Protein AF-M2TUK5-F1 (afdb_monomer)

Radius of gyration: 16.76 Å; Cα contacts (8 Å, |Δi|>4): 150; chains: 1; bounding box: 42×27×49 Å

Organism: Cochliobolus heterostrophus (strain C5 / ATCC 48332 / race O) (NCBI:txid701091)

Structure (mmCIF, N/CA/C/O backbone):
data_AF-M2TUK5-F1
#
_entry.id   AF-M2TUK5-F1
#
loop_
_atom_site.group_PDB
_atom_site.id
_atom_site.type_symbol
_atom_site.label_atom_id
_atom_site.label_alt_id
_atom_site.label_comp_id
_atom_site.label_asym_id
_atom_site.label_entity_id
_atom_site.label_seq_id
_atom_site.pdbx_PDB_ins_code
_atom_site.Cartn_x
_atom_site.Cartn_y
_atom_site.Cartn_z
_atom_site.occupancy
_atom_site.B_iso_or_equiv
_atom_site.auth_seq_id
_atom_site.auth_comp_id
_atom_site.auth_asym_id
_atom_site.auth_atom_id
_atom_site.pdbx_PDB_model_num
ATOM 1 N N . MET A 1 1 ? 7.727 9.322 15.953 1.00 44.16 1 MET A N 1
ATOM 2 C CA . MET A 1 1 ? 7.669 10.304 14.824 1.00 44.16 1 MET A CA 1
ATOM 3 C C . MET A 1 1 ? 6.513 9.875 13.930 1.00 44.16 1 MET A C 1
ATOM 5 O O . MET A 1 1 ? 6.345 8.671 13.821 1.00 44.16 1 MET A O 1
ATOM 9 N N . PRO A 1 2 ? 5.723 10.766 13.296 1.00 54.38 2 PRO A N 1
ATOM 10 C CA . PRO A 1 2 ? 4.628 10.307 12.441 1.00 54.38 2 PRO A CA 1
ATOM 11 C C . PRO A 1 2 ? 5.167 9.405 11.321 1.00 54.38 2 PRO A C 1
ATOM 13 O O . PRO A 1 2 ? 6.183 9.727 10.699 1.00 54.38 2 PRO A O 1
ATOM 16 N N . MET A 1 3 ? 4.504 8.265 11.120 1.00 63.16 3 MET A N 1
ATOM 17 C CA . MET A 1 3 ? 4.860 7.262 10.119 1.00 63.16 3 MET A CA 1
ATOM 18 C C . MET A 1 3 ? 4.928 7.881 8.720 1.00 63.16 3 MET A C 1
ATOM 20 O O . MET A 1 3 ? 4.075 8.681 8.330 1.00 63.16 3 MET A O 1
ATOM 24 N N . ARG A 1 4 ? 5.957 7.506 7.959 1.00 70.44 4 ARG A N 1
ATOM 25 C CA . ARG A 1 4 ? 6.184 7.981 6.593 1.00 70.44 4 ARG A CA 1
ATOM 26 C C . ARG A 1 4 ? 5.607 6.956 5.620 1.00 70.44 4 ARG A C 1
ATOM 28 O O . ARG A 1 4 ? 6.278 5.990 5.301 1.00 70.44 4 ARG A O 1
ATOM 35 N N . LEU A 1 5 ? 4.378 7.162 5.142 1.00 74.62 5 LEU A N 1
ATOM 36 C CA . LEU A 1 5 ? 3.683 6.216 4.247 1.00 74.62 5 LEU A CA 1
ATOM 37 C C . LEU A 1 5 ? 4.540 5.658 3.089 1.00 74.62 5 LEU A C 1
ATOM 39 O O . LEU A 1 5 ? 4.436 4.461 2.828 1.00 74.62 5 LEU A O 1
ATOM 43 N N . PRO A 1 6 ? 5.424 6.436 2.425 1.00 71.56 6 PRO A N 1
ATOM 44 C CA . PRO A 1 6 ? 6.259 5.894 1.350 1.00 71.56 6 PRO A CA 1
ATOM 45 C C . PRO A 1 6 ? 7.244 4.806 1.787 1.00 71.56 6 PRO A C 1
ATOM 47 O O . PRO A 1 6 ? 7.661 4.011 0.948 1.00 71.56 6 PRO A O 1
ATOM 50 N N . SER A 1 7 ? 7.613 4.742 3.074 1.00 75.25 7 SER A N 1
ATOM 51 C CA . SER A 1 7 ? 8.497 3.691 3.591 1.00 75.25 7 SER A CA 1
ATOM 52 C C . SER A 1 7 ? 7.796 2.344 3.755 1.00 75.25 7 SER A C 1
ATOM 54 O O . SER A 1 7 ? 8.470 1.351 4.004 1.00 75.25 7 SER A O 1
ATOM 56 N N . LEU A 1 8 ? 6.465 2.298 3.626 1.00 80.31 8 LEU A N 1
ATOM 57 C CA . LEU A 1 8 ? 5.699 1.051 3.629 1.00 80.31 8 LEU A CA 1
ATOM 58 C C . LEU A 1 8 ? 5.745 0.340 2.273 1.00 80.31 8 LEU A C 1
ATOM 60 O O . LEU A 1 8 ? 5.255 -0.779 2.172 1.00 80.31 8 LEU A O 1
ATOM 64 N N . ILE A 1 9 ? 6.306 0.969 1.236 1.00 80.62 9 ILE A N 1
ATOM 65 C CA . ILE A 1 9 ? 6.395 0.388 -0.103 1.00 80.62 9 ILE A CA 1
ATOM 66 C C . ILE A 1 9 ? 7.839 0.051 -0.445 1.00 80.62 9 ILE A C 1
ATOM 68 O O . ILE A 1 9 ? 8.742 0.877 -0.303 1.00 80.62 9 ILE A O 1
ATOM 72 N N . ASN A 1 10 ? 8.032 -1.143 -0.995 1.00 79.31 10 ASN A N 1
ATOM 73 C CA . ASN A 1 10 ? 9.273 -1.559 -1.626 1.00 79.31 10 ASN A CA 1
ATOM 74 C C . ASN A 1 10 ? 9.007 -2.181 -3.004 1.00 79.31 10 ASN A C 1
ATOM 76 O O . ASN A 1 10 ? 7.876 -2.535 -3.331 1.00 79.31 10 ASN A O 1
ATOM 80 N N . LEU A 1 11 ? 10.054 -2.329 -3.814 1.00 79.06 11 LEU A N 1
ATOM 81 C CA . LEU A 1 11 ? 9.984 -3.027 -5.092 1.00 79.06 11 LEU A CA 1
ATOM 82 C C . LEU A 1 11 ? 10.850 -4.274 -5.044 1.00 79.06 11 LEU A C 1
ATOM 84 O O . LEU A 1 11 ? 12.053 -4.203 -4.788 1.00 79.06 11 LEU A O 1
ATOM 88 N N . ARG A 1 12 ? 10.257 -5.413 -5.393 1.00 83.06 12 ARG A N 1
ATOM 89 C CA . ARG A 1 12 ? 10.989 -6.662 -5.572 1.00 83.06 12 ARG A CA 1
ATOM 90 C C . ARG A 1 12 ? 11.019 -7.027 -7.043 1.00 83.06 12 ARG A C 1
ATOM 92 O O . ARG A 1 12 ? 10.038 -7.502 -7.608 1.00 83.06 12 ARG A O 1
ATOM 99 N N . ARG A 1 13 ? 12.174 -6.796 -7.659 1.00 80.19 13 ARG A N 1
ATOM 100 C CA . ARG A 1 13 ? 12.456 -7.199 -9.041 1.00 80.19 13 ARG A CA 1
ATOM 101 C C . ARG A 1 13 ? 12.843 -8.685 -9.100 1.00 80.19 13 ARG A C 1
ATOM 103 O O . ARG A 1 13 ? 13.318 -9.220 -8.093 1.00 80.19 13 ARG A O 1
ATOM 110 N N . PRO A 1 14 ? 12.679 -9.354 -10.257 1.00 82.69 14 PRO A N 1
ATOM 111 C CA . PRO A 1 14 ? 13.172 -10.715 -10.459 1.00 82.69 14 PRO A CA 1
ATOM 112 C C . PRO A 1 14 ? 14.663 -10.832 -10.132 1.00 82.69 14 PRO A C 1
ATOM 114 O O . PRO A 1 14 ? 15.441 -9.925 -10.425 1.00 82.69 14 PRO A O 1
ATOM 117 N N . ALA A 1 15 ? 15.073 -11.952 -9.536 1.00 81.00 15 ALA A N 1
ATOM 118 C CA . ALA A 1 15 ? 16.450 -12.144 -9.072 1.00 81.00 15 ALA A CA 1
ATOM 119 C C . ALA A 1 15 ? 17.495 -12.136 -10.206 1.00 81.00 15 ALA A C 1
ATOM 121 O O . ALA A 1 15 ? 18.674 -11.894 -9.960 1.00 81.00 15 ALA A O 1
ATOM 122 N N . ASP A 1 16 ? 17.070 -12.414 -11.436 1.00 84.75 16 ASP A N 1
ATOM 123 C CA . ASP A 1 16 ? 17.879 -12.412 -12.652 1.00 84.75 16 ASP A CA 1
ATOM 124 C C . ASP A 1 16 ? 17.839 -11.073 -13.411 1.00 84.75 16 ASP A C 1
ATOM 126 O O . ASP A 1 16 ? 18.541 -10.910 -14.414 1.00 84.75 16 ASP A O 1
ATOM 130 N N . ALA A 1 17 ? 17.059 -10.094 -12.939 1.00 80.75 17 ALA A N 1
ATOM 131 C CA . ALA A 1 17 ? 16.993 -8.778 -13.557 1.00 80.75 17 ALA A CA 1
ATOM 132 C C . ALA A 1 17 ? 18.334 -8.041 -13.406 1.00 80.75 17 ALA A C 1
ATOM 134 O O . ALA A 1 17 ? 18.858 -7.856 -12.307 1.00 80.75 17 ALA A O 1
ATOM 135 N N . THR A 1 18 ? 18.893 -7.580 -14.527 1.00 83.50 18 THR A N 1
ATOM 136 C CA . THR A 1 18 ? 20.077 -6.714 -14.509 1.00 83.50 18 THR A CA 1
ATOM 137 C C . THR A 1 18 ? 19.629 -5.284 -14.234 1.00 83.50 18 THR A C 1
ATOM 139 O O . THR A 1 18 ? 18.971 -4.686 -15.078 1.00 83.50 18 THR A O 1
ATOM 142 N N . LEU A 1 19 ? 19.981 -4.750 -13.063 1.00 80.62 19 LEU A N 1
ATOM 143 C CA . LEU A 1 19 ? 19.609 -3.392 -12.659 1.00 80.62 19 LEU A CA 1
ATOM 144 C C . LEU A 1 19 ? 20.484 -2.358 -13.368 1.00 80.62 19 LEU A C 1
ATOM 146 O O . LEU A 1 19 ? 21.716 -2.432 -13.297 1.00 80.62 19 LEU A O 1
ATOM 150 N N . THR A 1 20 ? 19.865 -1.373 -14.012 1.00 82.00 20 THR A N 1
ATOM 151 C CA . THR A 1 20 ? 20.581 -0.196 -14.507 1.00 82.00 20 THR A CA 1
ATOM 152 C C . THR A 1 20 ? 20.851 0.795 -13.363 1.00 82.00 20 THR A C 1
ATOM 154 O O . THR A 1 20 ? 20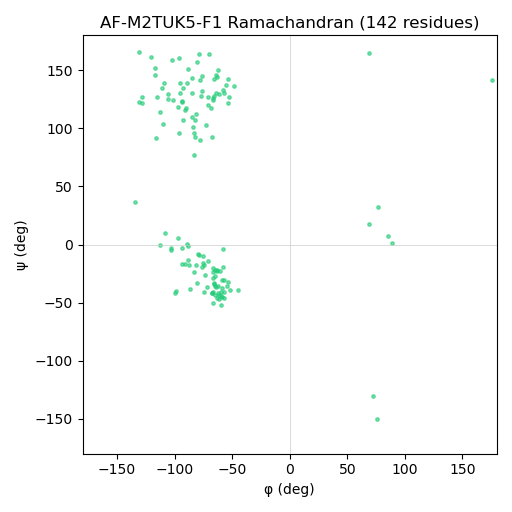.239 0.709 -12.292 1.00 82.00 20 THR A O 1
ATOM 157 N N . PRO A 1 21 ? 21.767 1.765 -13.540 1.00 82.62 21 PRO A N 1
ATOM 158 C CA . PRO A 1 21 ? 21.944 2.846 -12.571 1.00 82.62 21 PRO A CA 1
ATOM 159 C C . PRO A 1 21 ? 20.648 3.613 -12.271 1.00 82.62 21 PRO A C 1
ATOM 161 O O . PRO A 1 21 ? 20.429 4.014 -11.129 1.00 82.62 21 PRO A O 1
ATOM 164 N N . GLU A 1 22 ? 19.783 3.789 -13.270 1.00 77.06 22 GLU A N 1
ATOM 165 C CA . GLU A 1 22 ? 18.476 4.433 -13.131 1.00 77.06 22 GLU A CA 1
ATOM 166 C C . GLU A 1 22 ? 17.524 3.600 -12.260 1.00 77.06 22 GLU A C 1
ATOM 168 O O . GLU A 1 22 ? 16.871 4.167 -11.384 1.00 77.06 22 GLU A O 1
ATOM 173 N N . ASP A 1 23 ? 17.510 2.270 -12.418 1.00 75.25 23 ASP A N 1
ATOM 174 C CA . ASP A 1 23 ? 16.700 1.359 -11.592 1.00 75.25 23 ASP A CA 1
ATOM 175 C C . ASP A 1 23 ? 17.096 1.419 -10.112 1.00 75.25 23 ASP A C 1
ATOM 177 O O . ASP A 1 23 ? 16.240 1.412 -9.216 1.00 75.25 23 ASP A O 1
ATOM 181 N N . ILE A 1 24 ? 18.408 1.474 -9.853 1.00 77.25 24 ILE A N 1
ATOM 182 C CA . ILE A 1 24 ? 18.978 1.597 -8.506 1.00 77.25 24 ILE A CA 1
ATOM 183 C C . ILE A 1 24 ? 18.616 2.965 -7.926 1.00 77.25 24 ILE A C 1
ATOM 185 O O . ILE A 1 24 ? 18.074 3.036 -6.822 1.00 77.25 24 ILE A O 1
ATOM 189 N N . PHE A 1 25 ? 18.863 4.042 -8.677 1.00 76.06 25 PHE A N 1
ATOM 190 C CA . PHE A 1 25 ? 18.576 5.402 -8.234 1.00 76.06 25 PHE A CA 1
ATOM 191 C C . PHE A 1 25 ? 17.087 5.586 -7.924 1.00 76.06 25 PHE A C 1
ATOM 193 O O . PHE A 1 25 ? 16.760 5.966 -6.802 1.00 76.06 25 PHE A O 1
ATOM 200 N N . GLY A 1 26 ? 16.189 5.231 -8.848 1.00 72.81 26 GLY A N 1
ATOM 201 C CA . GLY A 1 26 ? 14.740 5.369 -8.677 1.00 72.81 26 GLY A CA 1
ATOM 202 C C . GLY A 1 26 ? 14.196 4.606 -7.465 1.00 72.81 26 GLY A C 1
ATOM 203 O O . GLY A 1 26 ? 13.473 5.187 -6.659 1.00 72.81 26 GLY A O 1
ATOM 204 N N . SER A 1 27 ? 14.618 3.349 -7.267 1.00 71.25 27 SER A N 1
ATOM 205 C CA . SER A 1 27 ? 14.178 2.537 -6.114 1.00 71.25 27 SER A CA 1
ATOM 206 C C . SER A 1 27 ? 14.679 3.050 -4.757 1.00 71.25 27 SER A C 1
ATOM 208 O O . SER A 1 27 ? 14.057 2.792 -3.729 1.00 71.25 27 SER A O 1
ATOM 210 N N . SER A 1 28 ? 15.778 3.811 -4.736 1.00 71.94 28 SER A N 1
ATOM 211 C CA . SER A 1 28 ? 16.334 4.372 -3.500 1.00 71.94 28 SER A CA 1
ATOM 212 C C . SER A 1 28 ? 15.629 5.649 -3.025 1.00 71.94 28 SER A C 1
ATOM 214 O O . SER A 1 28 ? 15.760 6.020 -1.855 1.00 71.94 28 SER A O 1
ATOM 216 N N . LEU A 1 29 ? 14.872 6.327 -3.901 1.00 68.56 29 LEU A N 1
ATOM 217 C CA . LEU A 1 29 ? 14.356 7.668 -3.618 1.00 68.56 29 LEU A CA 1
ATOM 218 C C . LEU A 1 29 ? 13.323 7.685 -2.496 1.00 68.56 29 LEU A C 1
ATOM 220 O O . LEU A 1 29 ? 13.431 8.547 -1.636 1.00 68.56 29 LEU A O 1
ATOM 224 N N . GLY A 1 30 ? 12.392 6.732 -2.417 1.00 62.22 30 GLY A N 1
ATOM 225 C CA . GLY A 1 30 ? 11.377 6.768 -1.355 1.00 62.22 30 GLY A CA 1
ATOM 226 C C . GLY A 1 30 ? 11.901 6.460 0.053 1.00 62.22 30 GLY A C 1
ATOM 227 O O . GLY A 1 30 ? 11.224 6.761 1.034 1.00 62.22 30 GLY A O 1
ATOM 228 N N . GLY A 1 31 ? 13.119 5.916 0.178 1.00 62.44 31 GLY A N 1
ATOM 229 C CA . GLY A 1 31 ? 13.817 5.793 1.463 1.00 62.44 31 GLY A CA 1
ATOM 230 C C . GLY A 1 31 ? 14.555 7.071 1.888 1.00 62.44 31 GLY A C 1
ATOM 231 O O . GLY A 1 31 ? 14.788 7.278 3.078 1.00 62.44 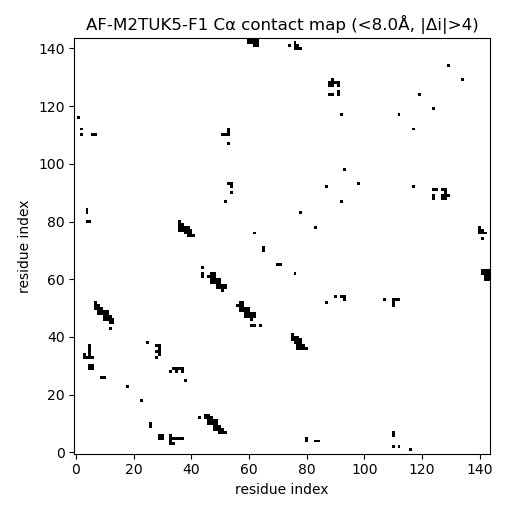31 GLY A O 1
ATOM 232 N N . ILE A 1 32 ? 14.914 7.935 0.932 1.00 65.81 32 ILE A N 1
ATOM 233 C CA . ILE A 1 32 ? 15.695 9.166 1.154 1.00 65.81 32 ILE A CA 1
ATOM 234 C C . ILE A 1 32 ? 14.778 10.402 1.197 1.00 65.81 32 ILE A C 1
ATOM 236 O O . ILE A 1 32 ? 14.941 11.265 2.061 1.00 65.81 32 ILE A O 1
ATOM 240 N N . PHE A 1 33 ? 13.790 10.454 0.306 1.00 63.09 33 PHE A N 1
ATOM 241 C CA . PHE A 1 33 ? 12.793 11.509 0.137 1.00 63.09 33 PHE A CA 1
ATOM 242 C C . PHE A 1 33 ? 11.414 10.934 0.442 1.00 63.09 33 PHE A C 1
ATOM 244 O O . PHE A 1 33 ? 10.742 10.331 -0.389 1.00 63.09 33 PHE A O 1
ATOM 251 N N . THR A 1 34 ? 11.017 11.052 1.701 1.00 56.31 34 THR A N 1
ATOM 252 C CA . THR A 1 34 ? 9.803 10.406 2.219 1.00 56.31 34 THR A CA 1
ATOM 253 C C . THR A 1 34 ? 8.552 11.271 2.081 1.00 56.31 34 THR A C 1
ATOM 255 O O . THR A 1 34 ? 7.487 10.906 2.570 1.00 56.31 34 THR A O 1
ATOM 258 N N . ASP A 1 35 ? 8.710 12.461 1.519 1.00 54.59 35 ASP A N 1
ATOM 259 C CA . ASP A 1 35 ? 7.664 13.372 1.067 1.00 54.59 35 ASP A CA 1
ATOM 260 C C . ASP A 1 35 ? 7.327 13.177 -0.418 1.00 54.59 35 ASP A C 1
ATOM 262 O O . ASP A 1 35 ? 6.246 13.580 -0.852 1.00 54.59 35 ASP A O 1
ATOM 266 N N . ASP A 1 36 ? 8.203 12.511 -1.173 1.00 55.12 36 ASP A N 1
ATOM 267 C CA . ASP A 1 36 ? 8.029 12.304 -2.603 1.00 55.12 36 ASP A CA 1
ATOM 268 C C . ASP A 1 36 ? 7.158 11.081 -2.925 1.00 55.12 36 ASP A C 1
ATOM 270 O O . ASP A 1 36 ? 7.184 10.038 -2.265 1.00 55.12 36 ASP A O 1
ATOM 274 N N . LEU A 1 37 ? 6.360 11.225 -3.987 1.00 55.81 37 LEU A N 1
ATOM 275 C CA . LEU A 1 37 ? 5.642 10.122 -4.616 1.00 55.81 37 LEU A CA 1
ATOM 276 C C . LEU A 1 37 ? 6.658 9.100 -5.142 1.00 55.81 37 LEU A C 1
ATOM 278 O O . LEU A 1 37 ? 7.565 9.448 -5.902 1.00 55.81 37 LEU A O 1
ATOM 282 N N . GLN A 1 38 ? 6.470 7.826 -4.796 1.00 60.16 38 GLN A N 1
ATOM 283 C CA . GLN A 1 38 ? 7.194 6.720 -5.422 1.00 60.16 38 GLN A CA 1
ATOM 284 C C . GLN A 1 38 ? 6.733 6.597 -6.887 1.00 60.16 38 GLN A C 1
ATOM 286 O O . GLN A 1 38 ? 5.721 5.968 -7.198 1.00 60.16 38 GLN A O 1
ATOM 291 N N . ASN A 1 39 ? 7.448 7.266 -7.796 1.00 55.56 39 ASN A N 1
ATOM 292 C CA . ASN A 1 39 ? 7.158 7.260 -9.229 1.00 55.56 39 ASN A CA 1
ATOM 293 C C . ASN A 1 39 ? 7.649 5.962 -9.882 1.00 55.56 39 ASN A C 1
ATOM 295 O O . ASN A 1 39 ? 8.764 5.917 -10.404 1.00 55.56 39 ASN A O 1
ATOM 299 N N . GLN A 1 40 ? 6.794 4.941 -9.916 1.00 57.69 40 GLN A N 1
ATOM 300 C CA . GLN A 1 40 ? 7.086 3.697 -10.630 1.00 57.69 40 GLN A CA 1
ATOM 301 C C . GLN A 1 40 ? 6.695 3.839 -12.103 1.00 57.69 40 GLN A C 1
ATOM 303 O O . GLN A 1 40 ? 5.524 3.963 -12.465 1.00 57.69 40 GLN A O 1
ATOM 308 N N . HIS A 1 41 ? 7.695 3.892 -12.978 1.00 48.75 41 HIS A N 1
ATOM 309 C CA . HIS A 1 41 ? 7.499 4.013 -14.417 1.00 48.75 41 HIS A CA 1
ATOM 310 C C . HIS A 1 41 ? 8.291 2.926 -15.134 1.00 48.75 41 HIS A C 1
ATOM 312 O O . HIS A 1 41 ? 9.496 2.815 -14.957 1.00 48.75 41 HIS A O 1
ATOM 318 N N . GLY A 1 42 ? 7.620 2.152 -15.989 1.00 48.97 42 GLY A N 1
ATOM 319 C CA . GLY A 1 42 ? 8.297 1.247 -16.920 1.00 48.97 42 GLY A CA 1
ATOM 320 C C . GLY A 1 42 ? 9.006 0.041 -16.297 1.00 48.97 42 GLY A C 1
ATOM 321 O O . GLY A 1 42 ? 9.836 -0.556 -16.980 1.00 48.97 42 GLY A O 1
ATOM 322 N N . ASP A 1 43 ? 8.692 -0.333 -15.053 1.00 60.41 43 ASP A N 1
ATOM 323 C CA . ASP A 1 43 ? 9.236 -1.553 -14.454 1.00 60.41 43 ASP A CA 1
ATOM 324 C C . ASP A 1 43 ? 8.788 -2.811 -15.224 1.00 60.41 43 ASP A C 1
ATOM 326 O O . ASP A 1 43 ? 7.715 -2.865 -15.832 1.00 60.41 43 ASP A O 1
ATOM 330 N N . ASN A 1 44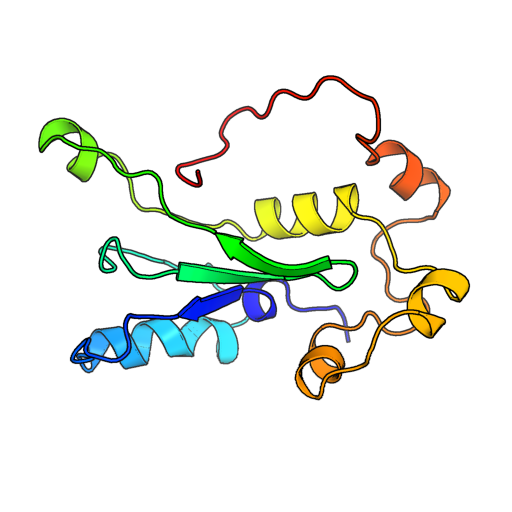 ? 9.643 -3.837 -15.187 1.00 68.44 44 ASN A N 1
ATOM 331 C CA . ASN A 1 44 ? 9.355 -5.184 -15.684 1.00 68.44 44 ASN A CA 1
ATOM 332 C C . ASN A 1 44 ? 7.983 -5.673 -15.150 1.00 68.44 44 ASN A C 1
ATOM 334 O O . ASN A 1 44 ? 7.734 -5.499 -13.959 1.00 68.44 44 ASN A O 1
ATOM 338 N N . PRO A 1 45 ? 7.112 -6.305 -15.968 1.00 71.06 45 PRO A N 1
ATOM 339 C CA . PRO A 1 45 ? 5.825 -6.858 -15.509 1.00 71.06 45 PRO A CA 1
ATOM 340 C C . PRO A 1 45 ? 5.946 -7.896 -14.377 1.00 71.06 45 PRO A C 1
ATOM 342 O O . PRO A 1 45 ? 4.982 -8.155 -13.662 1.00 71.06 45 PRO A O 1
ATOM 345 N N . GLU A 1 46 ? 7.127 -8.484 -14.191 1.00 77.00 46 GLU A N 1
ATOM 346 C CA . GLU A 1 46 ? 7.426 -9.394 -13.081 1.00 77.00 46 GLU A CA 1
ATOM 347 C C . GLU A 1 46 ? 7.934 -8.685 -11.816 1.00 77.00 46 GLU A C 1
ATOM 349 O O . GLU A 1 46 ? 8.213 -9.340 -10.810 1.00 77.00 46 GLU A O 1
ATOM 354 N N . THR A 1 47 ? 8.079 -7.358 -11.841 1.00 78.50 47 THR A N 1
ATOM 355 C CA . THR A 1 47 ? 8.376 -6.570 -10.643 1.00 78.50 47 THR A CA 1
ATOM 356 C C . THR A 1 47 ? 7.152 -6.540 -9.739 1.00 78.50 47 THR A C 1
ATOM 358 O O . THR A 1 47 ? 6.057 -6.165 -10.153 1.00 78.50 47 THR A O 1
ATOM 361 N N . LEU A 1 48 ? 7.357 -6.907 -8.480 1.00 82.62 48 LEU A N 1
ATOM 362 C CA . LEU A 1 48 ? 6.336 -6.860 -7.443 1.00 82.62 48 LEU A CA 1
ATOM 363 C C . LEU A 1 48 ? 6.442 -5.559 -6.657 1.00 82.62 48 LEU A C 1
ATOM 365 O O . LEU A 1 48 ? 7.541 -5.135 -6.287 1.00 82.62 48 LEU A O 1
ATOM 369 N N . ILE A 1 49 ? 5.290 -4.973 -6.351 1.00 81.44 49 ILE A N 1
ATOM 370 C CA . ILE A 1 49 ? 5.168 -3.898 -5.373 1.00 81.44 49 ILE A CA 1
ATOM 371 C C . ILE A 1 49 ? 4.891 -4.572 -4.031 1.00 81.44 49 ILE A C 1
ATOM 373 O O . ILE A 1 49 ? 3.874 -5.237 -3.861 1.00 81.44 49 ILE A O 1
ATOM 377 N N . LEU A 1 50 ? 5.810 -4.428 -3.084 1.00 84.75 50 LEU A N 1
ATOM 378 C CA . LEU A 1 50 ? 5.645 -4.933 -1.727 1.00 84.75 50 LEU A CA 1
ATOM 379 C C . LEU A 1 50 ? 5.075 -3.818 -0.862 1.00 84.75 50 LEU A C 1
ATOM 381 O O . LEU A 1 50 ? 5.669 -2.745 -0.782 1.00 84.75 50 LEU A O 1
ATOM 385 N N . TYR A 1 51 ? 3.942 -4.069 -0.220 1.00 85.12 51 TYR A N 1
ATOM 386 C CA . TYR A 1 51 ? 3.337 -3.173 0.755 1.00 85.12 51 TYR A CA 1
ATOM 387 C C . TYR A 1 51 ? 3.399 -3.817 2.141 1.00 85.12 51 TYR A C 1
ATOM 389 O O . TYR A 1 51 ? 2.759 -4.834 2.391 1.00 85.12 51 TYR A O 1
ATOM 397 N N . GLN A 1 52 ? 4.170 -3.225 3.049 1.00 85.06 52 GLN A N 1
ATOM 398 C CA . GLN A 1 52 ? 4.263 -3.672 4.432 1.00 85.06 52 GLN A CA 1
ATOM 399 C C . GLN A 1 52 ? 3.111 -3.067 5.236 1.00 85.06 52 GLN A C 1
ATOM 401 O O . GLN A 1 52 ? 3.158 -1.906 5.642 1.00 85.06 52 GLN A O 1
ATOM 406 N N . ASN A 1 53 ? 2.082 -3.867 5.485 1.00 85.38 53 ASN A N 1
ATOM 407 C CA . ASN A 1 53 ? 0.971 -3.495 6.343 1.00 85.38 53 ASN A CA 1
ATOM 408 C C . ASN A 1 53 ? 1.235 -3.961 7.780 1.00 85.38 53 ASN A C 1
ATOM 410 O O . ASN A 1 53 ? 1.603 -5.108 8.023 1.00 85.38 53 ASN A O 1
ATOM 414 N N . HIS A 1 54 ? 0.988 -3.098 8.759 1.00 77.44 54 HIS A N 1
ATOM 415 C CA . HIS A 1 54 ? 1.275 -3.417 10.161 1.00 77.44 54 HIS A CA 1
ATOM 416 C C . HIS A 1 54 ? 0.396 -4.547 10.749 1.00 77.44 54 HIS A C 1
ATOM 418 O O . HIS A 1 54 ? 0.749 -5.109 11.784 1.00 77.44 54 HIS A O 1
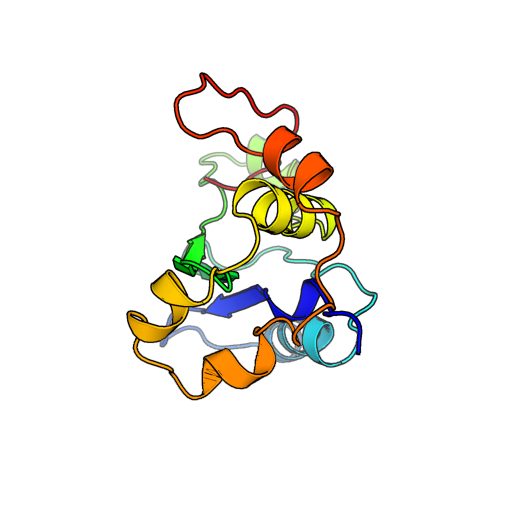ATOM 424 N N . ARG A 1 55 ? -0.767 -4.856 10.151 1.00 80.38 55 ARG A N 1
ATOM 425 C CA . ARG A 1 55 ? -1.678 -5.930 10.590 1.00 80.38 55 ARG A CA 1
ATOM 426 C C . ARG A 1 55 ? -1.510 -7.203 9.780 1.00 80.38 55 ARG A C 1
ATOM 428 O O . ARG A 1 55 ? -1.622 -8.283 10.341 1.00 80.38 55 ARG A O 1
ATOM 435 N N . TYR A 1 56 ? -1.313 -7.095 8.473 1.00 83.12 56 TYR A N 1
ATOM 436 C CA . TYR A 1 56 ? -1.284 -8.244 7.568 1.00 83.12 56 TYR A CA 1
ATOM 437 C C . TYR A 1 56 ? 0.130 -8.650 7.138 1.00 83.12 56 TYR A C 1
ATOM 439 O O . TYR A 1 56 ? 0.288 -9.693 6.507 1.00 83.12 56 TYR A O 1
ATOM 447 N N . GLY A 1 57 ? 1.153 -7.886 7.528 1.00 83.75 57 GLY A N 1
ATOM 448 C CA . GLY A 1 57 ? 2.537 -8.103 7.121 1.00 83.75 57 GLY A CA 1
ATOM 449 C C . GLY A 1 57 ? 2.788 -7.644 5.684 1.00 83.75 57 GLY A C 1
ATOM 450 O O . GLY A 1 57 ? 2.150 -6.713 5.194 1.00 83.75 57 GLY A O 1
ATOM 451 N N . GLU A 1 58 ? 3.736 -8.296 5.012 1.00 87.12 58 GLU A N 1
ATOM 452 C CA . GLU A 1 58 ? 4.068 -8.014 3.613 1.00 87.12 58 GLU A CA 1
ATOM 453 C C . GLU A 1 58 ? 2.941 -8.492 2.681 1.00 87.12 58 GLU A C 1
ATOM 455 O O . GLU A 1 58 ? 2.611 -9.679 2.631 1.00 87.12 58 GLU A O 1
ATOM 460 N N . LEU A 1 59 ? 2.361 -7.558 1.930 1.00 87.31 59 LEU A N 1
ATOM 461 C CA . LEU A 1 59 ? 1.389 -7.802 0.872 1.00 87.31 59 LEU A CA 1
ATOM 462 C C . LEU A 1 59 ? 2.060 -7.598 -0.487 1.00 87.31 59 LEU A C 1
ATOM 464 O O . LEU A 1 59 ? 2.682 -6.566 -0.738 1.00 87.31 59 LEU A O 1
ATOM 468 N N . GLU A 1 60 ? 1.911 -8.575 -1.377 1.00 88.31 60 GLU A N 1
ATOM 469 C CA . GLU A 1 60 ? 2.432 -8.502 -2.742 1.00 88.31 60 GLU A CA 1
ATOM 470 C C . GLU A 1 60 ? 1.352 -7.968 -3.684 1.00 88.31 60 GLU A C 1
ATOM 472 O O . GLU A 1 60 ? 0.275 -8.551 -3.798 1.00 88.31 60 GLU A O 1
ATOM 477 N N . LEU A 1 61 ? 1.655 -6.871 -4.370 1.00 83.56 61 LEU A N 1
ATOM 478 C CA . LEU A 1 61 ? 0.786 -6.226 -5.346 1.00 83.56 61 LEU A CA 1
ATOM 479 C C . LEU A 1 61 ? 1.445 -6.268 -6.727 1.00 83.56 61 LEU A C 1
ATOM 481 O O . LEU A 1 61 ? 2.671 -6.152 -6.855 1.00 83.56 61 LEU A O 1
ATOM 485 N N . ARG A 1 62 ? 0.627 -6.403 -7.772 1.00 78.31 62 ARG A N 1
ATOM 486 C CA . ARG A 1 62 ? 1.070 -6.315 -9.164 1.00 78.31 62 ARG A CA 1
ATOM 487 C C . ARG A 1 62 ? 0.409 -5.132 -9.848 1.00 78.31 62 ARG A C 1
ATOM 489 O O . ARG A 1 62 ? -0.673 -4.676 -9.483 1.00 78.31 62 ARG A O 1
ATOM 496 N N . THR A 1 63 ? 1.103 -4.602 -10.844 1.00 75.19 63 THR A N 1
ATOM 497 C CA . THR A 1 63 ? 0.472 -3.685 -11.782 1.00 75.19 63 THR A CA 1
ATOM 498 C C . THR A 1 63 ? -0.396 -4.490 -12.742 1.00 75.19 63 THR A C 1
ATOM 500 O O . THR A 1 63 ? -0.064 -5.617 -13.110 1.00 75.19 63 THR A O 1
ATOM 503 N N . ALA A 1 64 ? -1.518 -3.909 -13.148 1.00 71.00 64 ALA A N 1
ATOM 504 C CA . ALA A 1 64 ? -2.423 -4.522 -14.102 1.00 71.00 64 ALA A CA 1
ATOM 505 C C . ALA A 1 64 ? -1.695 -4.857 -15.420 1.00 71.00 64 ALA A C 1
ATOM 507 O O . ALA A 1 64 ? -1.033 -4.000 -16.018 1.00 71.00 64 ALA A O 1
ATOM 508 N N . ASP A 1 65 ? -1.854 -6.098 -15.889 1.00 68.06 65 ASP A N 1
ATOM 509 C CA . ASP A 1 65 ? -1.253 -6.581 -17.136 1.00 68.06 65 ASP A CA 1
ATOM 510 C C . ASP A 1 65 ? -2.107 -6.182 -18.352 1.00 68.06 65 ASP A C 1
ATOM 512 O O . ASP A 1 65 ? -3.088 -6.837 -18.723 1.00 68.06 65 ASP A O 1
ATOM 516 N N . PHE A 1 66 ? -1.744 -5.070 -18.997 1.00 66.19 66 PHE A N 1
ATOM 517 C CA . PHE A 1 66 ? -2.431 -4.596 -20.197 1.00 66.19 66 PHE A CA 1
ATOM 518 C C . PHE A 1 66 ? -1.771 -5.103 -21.489 1.00 66.19 66 PHE A C 1
ATOM 520 O O . PHE A 1 66 ? -0.753 -4.585 -21.964 1.00 66.19 66 PHE A O 1
ATOM 527 N N . ASN A 1 67 ? -2.437 -6.045 -22.155 1.00 57.34 67 ASN A N 1
ATOM 528 C CA . ASN A 1 67 ? -2.016 -6.581 -23.448 1.00 57.34 67 ASN A CA 1
ATOM 529 C C . ASN A 1 67 ? -2.461 -5.693 -24.640 1.00 57.34 67 ASN A C 1
ATOM 531 O O . ASN A 1 67 ? -3.391 -6.035 -25.368 1.00 57.34 67 ASN A O 1
ATOM 535 N N . GLY A 1 68 ? -1.774 -4.561 -24.878 1.00 59.31 68 GLY A N 1
ATOM 536 C CA . GLY A 1 68 ? -1.960 -3.730 -26.088 1.00 59.31 68 GLY A CA 1
ATOM 537 C C . GLY A 1 68 ? -1.155 -2.415 -26.138 1.00 59.31 68 GLY A C 1
ATOM 538 O O . GLY A 1 68 ? -1.015 -1.719 -25.134 1.00 59.31 68 GLY A O 1
ATOM 539 N N . GLU A 1 69 ? -0.629 -2.030 -27.316 1.00 56.12 69 GLU A N 1
ATOM 540 C CA . GLU A 1 69 ? 0.172 -0.790 -27.496 1.00 56.12 69 GLU A CA 1
ATOM 541 C C . GLU A 1 69 ? -0.585 0.497 -27.122 1.00 56.12 69 GLU A C 1
ATOM 543 O O . GLU A 1 69 ? -0.007 1.418 -26.546 1.00 56.12 69 GLU A O 1
ATOM 548 N N . GLU A 1 70 ? -1.881 0.552 -27.429 1.00 56.75 70 GLU A N 1
ATOM 549 C CA . GLU A 1 70 ? -2.784 1.671 -27.117 1.00 56.75 70 GLU A CA 1
ATOM 550 C C . GLU A 1 70 ? -3.019 1.845 -25.608 1.00 56.75 70 GLU A C 1
ATOM 552 O O . GLU A 1 70 ? -3.276 2.958 -25.146 1.00 56.75 70 GLU A O 1
ATOM 557 N N . GLN A 1 71 ? -2.943 0.756 -24.840 1.00 54.94 71 GLN A N 1
ATOM 558 C CA . GLN A 1 71 ? -3.187 0.749 -23.396 1.00 54.94 71 GLN A CA 1
ATOM 559 C C . GLN A 1 71 ? -1.909 1.099 -22.627 1.00 54.94 71 GLN A C 1
ATOM 561 O O . GLN A 1 71 ? -1.963 1.909 -21.707 1.00 54.94 71 GLN A O 1
ATOM 566 N N . ARG A 1 72 ? -0.741 0.624 -23.083 1.00 54.00 72 ARG A N 1
ATOM 567 C CA . ARG A 1 72 ? 0.568 0.932 -22.473 1.00 54.00 72 ARG A CA 1
ATOM 568 C C . ARG A 1 72 ? 0.912 2.424 -22.420 1.00 54.00 72 ARG A C 1
ATOM 570 O O . ARG A 1 72 ? 1.604 2.856 -21.511 1.00 54.00 72 ARG A O 1
ATOM 577 N N . ARG A 1 73 ? 0.438 3.232 -23.376 1.00 51.72 73 ARG A N 1
ATOM 578 C CA . ARG A 1 73 ? 0.715 4.685 -23.408 1.00 51.72 73 ARG A CA 1
ATOM 579 C C . ARG A 1 73 ? -0.142 5.509 -22.443 1.00 51.72 73 ARG A C 1
ATOM 581 O O . ARG A 1 73 ? 0.091 6.708 -22.323 1.00 51.72 73 ARG A O 1
ATOM 588 N N . LYS A 1 74 ? -1.158 4.906 -21.815 1.00 52.12 74 LYS A N 1
ATOM 589 C CA . LYS A 1 74 ? -2.175 5.623 -21.026 1.00 52.12 74 LYS A CA 1
ATOM 590 C C . LYS A 1 74 ? -1.971 5.504 -19.515 1.00 52.12 74 LYS A C 1
ATOM 592 O O . LYS A 1 74 ? -2.701 6.159 -18.778 1.00 52.12 74 LYS A O 1
ATOM 597 N N . PHE A 1 75 ? -0.979 4.738 -19.061 1.00 52.50 75 PHE A N 1
ATOM 598 C CA . PHE A 1 75 ? -0.756 4.500 -17.639 1.00 52.50 75 PHE A CA 1
ATOM 599 C C . PHE A 1 75 ? 0.703 4.734 -17.263 1.00 52.50 75 PHE A C 1
ATOM 601 O O . PHE A 1 75 ? 1.615 4.110 -17.797 1.00 52.50 75 PHE A O 1
ATOM 608 N N . ALA A 1 76 ? 0.905 5.637 -16.312 1.00 50.47 76 ALA A N 1
ATOM 609 C CA . ALA A 1 76 ? 2.016 5.540 -15.388 1.00 50.47 76 ALA A CA 1
ATOM 610 C C . ALA A 1 76 ? 1.419 4.997 -14.084 1.00 50.47 76 ALA A C 1
ATOM 612 O O . ALA A 1 76 ? 0.398 5.500 -13.604 1.00 50.47 76 ALA A O 1
ATOM 613 N N . HIS A 1 77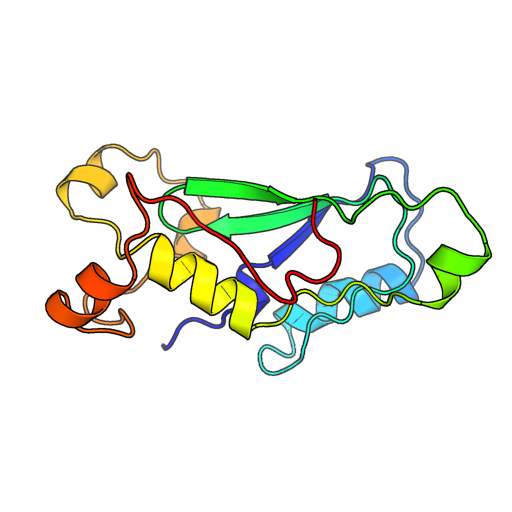 ? 1.969 3.889 -13.593 1.00 57.16 77 HIS A N 1
ATOM 614 C CA . HIS A 1 77 ? 1.433 3.188 -12.433 1.00 57.16 77 HIS A CA 1
ATOM 615 C C . HIS A 1 77 ? 1.942 3.891 -11.177 1.00 57.16 77 HIS A C 1
ATOM 617 O O . HIS A 1 77 ? 3.031 3.622 -10.687 1.00 57.16 77 HIS A O 1
ATOM 623 N N . TYR A 1 78 ? 1.155 4.836 -10.676 1.00 58.47 78 TYR A N 1
ATOM 624 C CA . TYR A 1 78 ? 1.468 5.536 -9.438 1.00 58.47 78 TYR A CA 1
ATOM 625 C C . TYR A 1 78 ? 0.706 4.890 -8.287 1.00 58.47 78 TYR A C 1
ATOM 627 O O . TYR A 1 78 ? -0.526 4.927 -8.267 1.00 58.47 78 TYR A O 1
ATOM 635 N N . LEU A 1 79 ? 1.428 4.349 -7.306 1.00 66.62 79 LEU A N 1
ATOM 636 C CA . LEU A 1 79 ? 0.844 4.107 -5.993 1.00 66.62 79 LEU A CA 1
ATOM 637 C C . LEU A 1 79 ? 0.905 5.421 -5.212 1.00 66.62 79 LEU A C 1
ATOM 639 O O . LEU A 1 79 ? 1.971 5.892 -4.819 1.00 66.62 79 LEU A O 1
ATOM 643 N N . TRP A 1 80 ? -0.255 6.053 -5.053 1.00 72.00 80 TRP A N 1
ATOM 644 C CA . TRP A 1 80 ? -0.374 7.326 -4.354 1.00 72.00 80 TRP A CA 1
ATOM 645 C C . TRP A 1 80 ? -0.338 7.110 -2.844 1.00 72.00 80 TRP A C 1
ATOM 647 O O . TRP A 1 80 ? -1.002 6.210 -2.333 1.00 72.00 80 TRP A O 1
ATOM 657 N N . ASN A 1 81 ? 0.320 8.015 -2.113 1.00 73.06 81 ASN A N 1
ATOM 658 C CA . ASN A 1 81 ? 0.321 8.002 -0.644 1.00 73.06 81 ASN A CA 1
ATOM 659 C C . ASN A 1 81 ? -1.105 7.973 -0.062 1.00 73.06 81 ASN A C 1
ATOM 661 O O . ASN A 1 81 ? -1.340 7.346 0.964 1.00 73.06 81 ASN A O 1
ATOM 665 N N . ALA A 1 82 ? -2.076 8.588 -0.746 1.00 76.69 82 ALA A N 1
ATOM 666 C CA . ALA A 1 82 ? -3.484 8.526 -0.363 1.00 76.69 82 ALA A CA 1
ATOM 667 C C . ALA A 1 82 ? -4.065 7.098 -0.409 1.00 76.69 82 ALA A C 1
ATOM 669 O O . ALA A 1 82 ? -4.862 6.756 0.455 1.00 76.69 82 ALA A O 1
ATOM 670 N N . GLY A 1 83 ? -3.650 6.259 -1.364 1.00 81.69 83 GLY A N 1
ATOM 671 C CA . GLY A 1 83 ? -4.065 4.854 -1.436 1.00 81.69 83 GLY A CA 1
ATOM 672 C C . GLY A 1 83 ? -3.499 4.026 -0.282 1.00 81.69 83 GLY A C 1
ATOM 673 O O . GLY A 1 83 ? -4.229 3.267 0.345 1.00 81.69 83 GLY A O 1
ATOM 674 N N . ILE A 1 84 ? -2.231 4.250 0.076 1.00 81.75 84 ILE A N 1
ATOM 675 C CA . ILE A 1 84 ? -1.606 3.614 1.251 1.00 81.75 84 ILE A CA 1
ATOM 676 C C . ILE A 1 84 ? -2.323 4.052 2.530 1.00 81.75 84 ILE A C 1
ATOM 678 O O . ILE A 1 84 ? -2.683 3.223 3.354 1.00 81.75 84 ILE A O 1
ATOM 682 N N . MET A 1 85 ? -2.585 5.354 2.681 1.00 84.69 85 MET A N 1
ATOM 683 C CA . MET A 1 85 ? -3.340 5.888 3.817 1.00 84.69 85 MET A CA 1
ATOM 684 C C . MET A 1 85 ? -4.724 5.243 3.925 1.00 84.69 85 MET A C 1
ATOM 686 O O . MET A 1 85 ? -5.131 4.849 5.012 1.00 84.69 85 MET A O 1
ATOM 690 N N . MET A 1 86 ? -5.443 5.125 2.806 1.00 88.56 86 MET A N 1
ATOM 691 C CA . MET A 1 86 ? -6.737 4.444 2.761 1.00 88.56 86 MET A CA 1
ATOM 692 C C . MET A 1 86 ? -6.617 2.983 3.201 1.00 88.56 86 MET A C 1
ATOM 694 O O . MET A 1 86 ? -7.429 2.531 4.004 1.00 88.56 86 MET A O 1
ATOM 698 N N . ALA A 1 87 ? -5.597 2.260 2.729 1.00 88.12 87 ALA A N 1
ATOM 699 C CA . ALA A 1 87 ? -5.352 0.875 3.120 1.00 88.12 87 ALA A CA 1
ATOM 700 C C . ALA A 1 87 ? -5.090 0.739 4.631 1.00 88.12 87 ALA A C 1
ATOM 702 O O . ALA A 1 87 ? -5.679 -0.133 5.273 1.00 88.12 87 ALA A O 1
ATOM 703 N N . GLU A 1 88 ? -4.284 1.630 5.218 1.00 87.25 88 GLU A N 1
ATOM 704 C CA . GLU A 1 88 ? -4.038 1.680 6.667 1.00 87.25 88 GLU A CA 1
ATOM 705 C C . GLU A 1 88 ? -5.337 1.951 7.446 1.00 87.25 88 GLU A C 1
ATOM 707 O O . GLU A 1 88 ? -5.659 1.230 8.390 1.00 87.25 88 GLU A O 1
ATOM 712 N N . LEU A 1 89 ? -6.138 2.933 7.019 1.00 89.50 89 LEU A N 1
ATOM 713 C CA . LEU A 1 89 ? -7.394 3.296 7.687 1.00 89.50 89 LEU A CA 1
ATOM 714 C C . LEU A 1 89 ? -8.442 2.178 7.629 1.00 89.50 89 LEU A C 1
ATOM 716 O O . LEU A 1 89 ? -9.078 1.888 8.639 1.00 89.50 89 LEU A O 1
ATOM 720 N N . VAL A 1 90 ? -8.599 1.527 6.472 1.00 91.62 90 VAL A N 1
ATOM 721 C CA . VAL A 1 90 ? -9.524 0.394 6.295 1.00 91.62 90 VAL A CA 1
ATOM 722 C C . VAL A 1 90 ? -9.083 -0.818 7.118 1.00 91.62 90 VAL A C 1
ATOM 724 O O . VAL A 1 90 ? -9.918 -1.569 7.629 1.00 91.62 90 VAL A O 1
ATOM 727 N N . THR A 1 91 ? -7.771 -1.007 7.260 1.00 88.25 91 THR A N 1
ATOM 728 C CA . THR A 1 91 ? -7.186 -2.083 8.064 1.00 88.25 91 THR A CA 1
ATOM 729 C C . THR A 1 91 ? -7.360 -1.839 9.565 1.00 88.25 91 THR A C 1
ATOM 731 O O . THR A 1 91 ? -7.578 -2.794 10.319 1.00 88.25 91 THR A O 1
ATOM 734 N N . GLY A 1 92 ? -7.275 -0.580 10.003 1.00 86.06 92 GLY A N 1
ATOM 735 C CA . GLY A 1 92 ? -7.384 -0.173 11.404 1.00 86.06 92 GLY A CA 1
ATOM 736 C C . GLY A 1 92 ? -6.196 -0.616 12.266 1.00 86.06 92 GLY A C 1
ATOM 737 O O . GLY A 1 92 ? -5.451 -1.525 11.898 1.00 86.06 92 GLY A O 1
ATOM 738 N N . ARG A 1 93 ? -6.047 -0.037 13.461 1.00 83.50 93 ARG A N 1
ATOM 739 C CA . ARG A 1 93 ? -4.895 -0.243 14.356 1.00 83.50 93 ARG A CA 1
ATOM 740 C C . ARG A 1 93 ? -4.806 -1.675 14.876 1.00 83.50 93 ARG A C 1
ATOM 742 O O . ARG A 1 93 ? -5.818 -2.290 15.219 1.00 83.50 93 ARG A O 1
ATOM 749 N N . LEU A 1 94 ? -3.588 -2.198 15.008 1.00 78.19 94 LEU A N 1
ATOM 750 C CA . LEU A 1 94 ? -3.380 -3.500 15.643 1.00 78.19 94 LEU A CA 1
ATOM 751 C C . LEU A 1 94 ? -3.797 -3.421 17.118 1.00 78.19 94 LEU A C 1
ATOM 753 O O . LEU A 1 94 ? -3.398 -2.488 17.814 1.00 78.19 94 LEU A O 1
ATOM 757 N N . ARG A 1 95 ? -4.613 -4.368 17.588 1.00 76.06 95 ARG A N 1
ATOM 758 C CA . ARG A 1 95 ? -4.997 -4.440 19.004 1.00 76.06 95 ARG A CA 1
ATOM 759 C C . ARG A 1 95 ? -3.980 -5.276 19.774 1.00 76.06 95 ARG A C 1
ATOM 761 O O . ARG A 1 95 ? -3.415 -6.212 19.213 1.00 76.06 95 ARG A O 1
ATOM 768 N N . ASP A 1 96 ? -3.802 -4.985 21.061 1.00 69.56 96 ASP A N 1
ATOM 769 C CA . ASP A 1 96 ? -2.825 -5.668 21.928 1.00 69.56 96 ASP A CA 1
ATOM 770 C C . ASP A 1 96 ? -2.959 -7.205 21.874 1.00 69.56 96 ASP A C 1
ATOM 772 O O . ASP A 1 96 ? -1.970 -7.928 21.791 1.00 69.56 96 ASP A O 1
ATOM 776 N N . GLU A 1 97 ? -4.195 -7.710 21.825 1.00 67.50 97 GLU A N 1
ATOM 777 C CA . GLU A 1 97 ? -4.514 -9.144 21.736 1.00 67.50 97 GLU A CA 1
ATOM 778 C C . GLU A 1 97 ? -4.057 -9.790 20.414 1.00 67.50 97 GLU A C 1
ATOM 780 O O . GLU A 1 97 ? -3.693 -10.965 20.367 1.00 67.50 97 GLU A O 1
ATOM 785 N N . GLU A 1 98 ? -4.088 -9.026 19.322 1.00 68.50 98 GLU A N 1
ATOM 786 C CA . GLU A 1 98 ? -3.666 -9.479 17.996 1.00 68.50 98 GLU A CA 1
ATOM 787 C C . GLU A 1 98 ? -2.143 -9.407 17.868 1.00 68.50 98 GLU A C 1
ATOM 789 O O . GLU A 1 98 ? -1.530 -10.270 17.242 1.00 68.50 98 GLU A O 1
ATOM 794 N N . GLU A 1 99 ? -1.520 -8.426 18.518 1.00 64.31 99 GLU A N 1
ATOM 795 C CA . GLU A 1 99 ? -0.076 -8.228 18.512 1.00 64.31 99 GLU A CA 1
ATOM 796 C C . GLU A 1 99 ? 0.693 -9.375 19.183 1.00 64.31 99 GLU A C 1
ATOM 798 O O . GLU A 1 99 ? 1.745 -9.781 18.687 1.00 64.31 99 GLU A O 1
ATOM 803 N N . GLU A 1 100 ? 0.147 -9.969 20.250 1.00 61.75 100 GLU A N 1
ATOM 804 C CA . GLU A 1 100 ? 0.737 -11.155 20.892 1.00 61.75 100 GLU A CA 1
ATOM 805 C C . GLU A 1 100 ? 0.746 -12.394 19.978 1.00 61.75 100 GLU A C 1
ATOM 807 O O . GLU A 1 100 ? 1.547 -13.312 20.176 1.00 61.75 100 GLU A O 1
ATOM 812 N N . SER A 1 101 ? -0.120 -12.425 18.959 1.00 64.19 101 SER A N 1
ATOM 813 C CA . SER A 1 101 ? -0.246 -13.556 18.034 1.00 64.19 101 SER A CA 1
ATOM 814 C C . SER A 1 101 ? 0.704 -13.489 16.830 1.00 64.19 101 SER A C 1
ATOM 816 O O . SER A 1 101 ? 0.966 -14.516 16.194 1.00 64.19 101 SER A O 1
ATOM 818 N N . PHE A 1 102 ? 1.260 -12.310 16.528 1.00 62.59 102 PHE A N 1
ATOM 819 C CA . PHE A 1 102 ? 2.149 -12.112 15.385 1.00 62.59 102 PHE A CA 1
ATOM 820 C C . PHE A 1 102 ? 3.603 -12.464 15.715 1.00 62.59 102 PHE A C 1
ATOM 822 O O . PHE A 1 102 ? 4.194 -12.005 16.695 1.00 62.59 102 PHE A O 1
ATOM 829 N N . LYS A 1 103 ? 4.229 -13.269 14.849 1.00 59.34 103 LYS A N 1
ATOM 830 C CA . LYS A 1 103 ? 5.676 -13.502 14.907 1.00 59.34 103 LYS A CA 1
ATOM 831 C C . LYS A 1 103 ? 6.391 -12.249 14.415 1.00 59.34 103 LYS A C 1
ATOM 833 O O . LYS A 1 103 ? 6.468 -12.039 13.211 1.00 59.34 103 LYS A O 1
ATOM 838 N N . LYS A 1 104 ? 6.928 -11.460 15.346 1.00 58.03 104 LYS A N 1
ATOM 839 C CA . LYS A 1 104 ? 7.769 -10.298 15.030 1.00 58.03 104 LYS A CA 1
ATOM 840 C C . LYS A 1 104 ? 8.910 -10.687 14.094 1.00 58.03 104 LYS A C 1
ATOM 842 O O . LYS A 1 104 ? 9.687 -11.592 14.409 1.00 58.03 104 LYS A O 1
ATOM 847 N N . THR A 1 105 ? 9.027 -9.971 12.986 1.00 60.44 105 THR A N 1
ATOM 848 C CA . THR A 1 105 ? 10.211 -9.981 12.126 1.00 60.44 105 THR A CA 1
ATOM 849 C C . THR A 1 105 ? 11.046 -8.722 12.365 1.00 60.44 105 THR A C 1
ATOM 851 O O . THR A 1 105 ? 10.535 -7.722 12.864 1.00 60.44 105 THR A O 1
ATOM 854 N N . GLU A 1 106 ? 12.339 -8.746 12.024 1.00 56.09 106 GLU A N 1
ATOM 855 C CA . GLU A 1 106 ? 13.207 -7.557 12.150 1.00 56.09 106 GLU A CA 1
ATOM 856 C C . GLU A 1 106 ? 12.713 -6.371 11.296 1.00 56.09 106 GLU A C 1
ATOM 858 O O . GLU A 1 106 ? 13.002 -5.221 11.615 1.00 56.09 106 GLU A O 1
ATOM 863 N N . HIS A 1 107 ? 11.929 -6.622 10.240 1.00 53.16 107 HIS A N 1
ATOM 864 C CA . HIS A 1 107 ? 11.327 -5.568 9.418 1.00 53.16 107 HIS A CA 1
ATOM 865 C C . HIS A 1 107 ? 10.125 -4.871 10.071 1.00 53.16 107 HIS A C 1
ATOM 867 O O . HIS A 1 107 ? 9.836 -3.729 9.714 1.00 53.16 107 HIS A O 1
ATOM 873 N N . ASP A 1 108 ? 9.483 -5.481 11.070 1.00 55.88 108 ASP A N 1
ATOM 874 C CA . ASP A 1 108 ? 8.304 -4.897 11.723 1.00 55.88 108 ASP A CA 1
ATOM 875 C C . ASP A 1 108 ? 8.657 -3.749 12.685 1.00 55.88 108 ASP A C 1
ATOM 877 O O . ASP A 1 108 ? 7.787 -2.959 13.048 1.00 55.88 108 ASP A O 1
ATOM 881 N N . GLU A 1 109 ? 9.927 -3.595 13.091 1.00 55.75 109 GLU A N 1
ATOM 882 C CA . GLU A 1 109 ? 10.344 -2.462 13.936 1.00 55.75 109 GLU A CA 1
ATOM 883 C C . GLU A 1 109 ? 10.193 -1.104 13.232 1.00 55.75 109 GLU A C 1
ATOM 885 O O . GLU A 1 109 ? 9.983 -0.095 13.904 1.00 55.75 109 GLU A O 1
ATOM 890 N N . PHE A 1 110 ? 10.262 -1.065 11.896 1.00 51.69 110 PHE A N 1
ATOM 891 C CA . PHE A 1 110 ? 10.185 0.177 11.114 1.00 51.69 110 PHE A CA 1
ATOM 892 C C . PHE A 1 110 ? 8.766 0.567 10.682 1.00 51.69 110 PHE A C 1
ATOM 894 O O . PHE A 1 110 ? 8.543 1.718 10.303 1.00 51.69 110 PHE A O 1
ATOM 901 N N . THR A 1 111 ? 7.814 -0.363 10.729 1.00 57.09 111 THR A N 1
ATOM 902 C CA . THR A 1 111 ? 6.430 -0.165 10.258 1.00 57.09 111 THR A CA 1
ATOM 903 C C . THR A 1 111 ? 5.407 -0.185 11.384 1.00 57.09 111 THR A C 1
ATOM 905 O O . THR A 1 111 ? 4.215 0.013 11.153 1.00 57.09 111 THR A O 1
ATOM 908 N N . ARG A 1 112 ? 5.855 -0.389 12.625 1.00 62.69 112 ARG A N 1
ATOM 909 C CA . ARG A 1 112 ? 4.987 -0.373 13.794 1.00 62.69 112 ARG A CA 1
ATOM 910 C C . ARG A 1 112 ? 4.607 1.051 14.180 1.00 62.69 112 ARG A C 1
ATOM 912 O O . ARG A 1 112 ? 5.447 1.936 14.334 1.00 62.69 112 ARG A O 1
ATOM 919 N N . TRP A 1 113 ? 3.318 1.240 14.411 1.00 65.88 113 TRP A N 1
ATOM 920 C CA . TRP A 1 113 ? 2.783 2.434 15.045 1.00 65.88 113 TRP A CA 1
ATOM 921 C C . TRP A 1 113 ? 3.260 2.502 16.501 1.00 65.88 113 TRP A C 1
ATOM 923 O O . TRP A 1 113 ? 3.045 1.562 17.266 1.00 65.88 113 TRP A O 1
ATOM 933 N N . GLU A 1 114 ? 3.907 3.598 16.913 1.00 64.56 114 GLU A N 1
ATOM 934 C CA . GLU A 1 114 ? 4.163 3.810 18.342 1.00 64.56 114 GLU A CA 1
ATOM 935 C C . GLU A 1 114 ? 2.815 3.958 19.078 1.00 64.56 114 GLU A C 1
ATOM 937 O O . GLU A 1 114 ? 1.858 4.528 18.540 1.00 64.56 114 GLU A O 1
ATOM 942 N N . ASN A 1 115 ? 2.730 3.474 20.322 1.00 58.50 115 ASN A N 1
ATOM 943 C CA . ASN A 1 115 ? 1.500 3.563 21.112 1.00 58.50 115 ASN A CA 1
ATOM 944 C C . ASN A 1 115 ? 0.995 5.015 21.181 1.00 58.50 115 ASN A C 1
ATOM 946 O O . ASN A 1 115 ? 1.697 5.913 21.649 1.00 58.50 115 ASN A O 1
ATOM 950 N N . GLY A 1 116 ? -0.239 5.233 20.716 1.00 60.41 116 GLY A N 1
ATOM 951 C CA . GLY A 1 116 ? -0.876 6.552 20.668 1.00 60.41 116 GLY A CA 1
ATOM 952 C C . GLY A 1 116 ? -0.569 7.401 19.426 1.00 60.41 116 GLY A C 1
ATOM 953 O O . GLY A 1 116 ? -0.982 8.556 19.396 1.00 60.41 116 GLY A O 1
ATOM 954 N N . GLN A 1 117 ? 0.121 6.870 18.407 1.00 72.50 117 GLN A N 1
ATOM 955 C CA . GLN A 1 117 ? 0.406 7.586 17.148 1.00 72.50 117 GLN A CA 1
ATOM 956 C C . GLN A 1 117 ? -0.562 7.285 15.996 1.00 72.50 117 GLN A C 1
ATOM 958 O O . GLN A 1 117 ? -0.342 7.767 14.883 1.00 72.50 117 GLN A O 1
ATOM 963 N N . TRP A 1 118 ? -1.626 6.517 16.238 1.00 79.94 118 TRP A N 1
ATOM 964 C CA . TRP A 1 118 ? -2.637 6.273 15.211 1.00 79.94 118 TRP A CA 1
ATOM 965 C C . TRP A 1 118 ? -3.337 7.574 14.797 1.00 79.94 118 TRP A C 1
ATOM 967 O O . TRP A 1 118 ? -3.550 8.470 15.616 1.00 79.94 118 TRP A O 1
ATOM 977 N N . TRP A 1 119 ? -3.669 7.687 13.513 1.00 78.06 119 TRP A N 1
ATOM 978 C CA . TRP A 1 119 ? -4.094 8.951 12.900 1.00 78.06 119 TRP A CA 1
ATOM 979 C C . TRP A 1 119 ? -5.502 9.382 13.292 1.00 78.06 119 TRP A C 1
ATOM 981 O O . TRP A 1 119 ? -5.803 10.573 13.286 1.00 78.06 119 TRP A O 1
ATOM 991 N N . THR A 1 120 ? -6.348 8.421 13.643 1.00 85.88 120 THR A N 1
ATOM 992 C CA . THR A 1 120 ? -7.760 8.638 13.948 1.00 85.88 120 THR A CA 1
ATOM 993 C C . THR A 1 120 ? -8.106 8.203 15.373 1.00 85.88 120 THR A C 1
ATOM 995 O O . THR A 1 120 ? -7.382 7.448 16.033 1.00 85.88 120 THR A O 1
ATOM 998 N N . SER A 1 121 ? -9.235 8.682 15.892 1.00 88.00 121 SER A N 1
ATOM 999 C CA . SER A 1 121 ? -9.815 8.103 17.108 1.00 88.00 121 SER A CA 1
ATOM 1000 C C . SER A 1 121 ? -10.381 6.706 16.819 1.00 88.00 121 SER A C 1
ATOM 1002 O O . SER A 1 121 ? -10.604 6.355 15.663 1.00 88.00 121 SER A O 1
ATOM 1004 N N . GLU A 1 122 ? -10.647 5.911 17.858 1.00 86.75 122 GLU A N 1
ATOM 1005 C CA . GLU A 1 122 ? -11.313 4.607 17.687 1.00 86.75 122 GLU A CA 1
ATOM 1006 C C . GLU A 1 122 ? -12.703 4.757 17.042 1.00 86.75 122 GLU A C 1
ATOM 1008 O O . GLU A 1 122 ? -13.042 4.014 16.129 1.00 86.75 122 GLU A O 1
ATOM 1013 N N . GLU A 1 123 ? -13.472 5.779 17.440 1.00 89.44 123 GLU A N 1
ATOM 1014 C CA . GLU A 1 123 ? -14.799 6.061 16.865 1.00 89.44 123 GLU A CA 1
ATOM 1015 C C . GLU A 1 123 ? -14.727 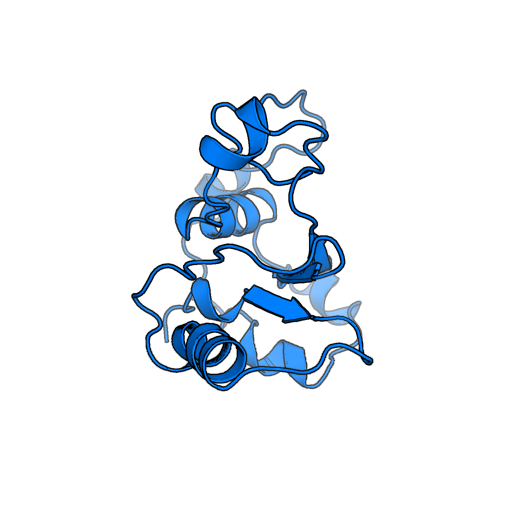6.429 15.373 1.00 89.44 123 GLU A C 1
ATOM 1017 O O . GLU A 1 123 ? -15.623 6.114 14.591 1.00 89.44 123 GLU A O 1
ATOM 1022 N N . GLU A 1 124 ? -13.684 7.149 14.959 1.00 90.44 124 GLU A N 1
ATOM 1023 C CA . GLU A 1 124 ? -13.477 7.477 13.551 1.00 90.44 124 GLU A CA 1
ATOM 1024 C C . GLU A 1 124 ? -12.981 6.264 12.764 1.00 90.44 124 GLU A C 1
ATOM 1026 O O . GLU A 1 124 ? -13.467 6.023 11.665 1.00 90.44 124 GLU A O 1
ATOM 1031 N N . GLU A 1 125 ? -12.069 5.474 13.327 1.00 89.31 125 GLU A N 1
ATOM 1032 C CA . GLU A 1 125 ? -11.564 4.236 12.729 1.00 89.31 125 GLU A CA 1
ATOM 1033 C C . GLU A 1 125 ? -12.676 3.230 12.413 1.00 89.31 125 GLU A C 1
ATOM 1035 O O . GLU A 1 125 ? -12.689 2.653 11.328 1.00 89.31 125 GLU A O 1
ATOM 1040 N N . GLU A 1 126 ? -13.663 3.074 13.299 1.00 89.50 126 GLU A N 1
ATOM 1041 C CA . GLU A 1 126 ? -14.817 2.203 13.046 1.00 89.50 126 GLU A CA 1
ATOM 1042 C C . GLU A 1 126 ? -15.576 2.576 11.762 1.00 89.50 126 GLU A C 1
ATOM 1044 O O . GLU A 1 126 ? -16.104 1.696 11.083 1.00 89.50 126 GLU A O 1
ATOM 1049 N N . LYS A 1 127 ? -15.583 3.861 11.378 1.00 92.31 127 LYS A N 1
ATOM 1050 C CA . LYS A 1 127 ? -16.256 4.354 10.162 1.00 92.31 127 LYS A CA 1
ATOM 1051 C C . LYS A 1 127 ? -15.507 3.994 8.8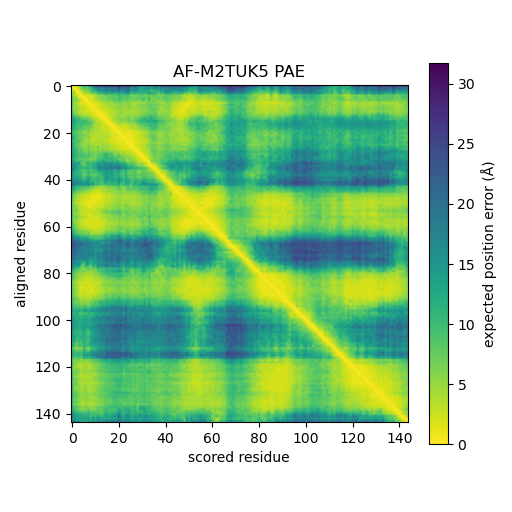78 1.00 92.31 127 LYS A C 1
ATOM 1053 O O . LYS A 1 127 ? -16.104 4.053 7.806 1.00 92.31 127 LYS A O 1
ATOM 1058 N N . TRP A 1 128 ? -14.228 3.633 8.975 1.00 92.31 128 TRP A N 1
ATOM 1059 C CA . TRP A 1 128 ? -13.407 3.190 7.845 1.00 92.31 128 TRP A CA 1
ATOM 1060 C C . TRP A 1 128 ? -13.502 1.683 7.593 1.00 92.31 128 TRP A C 1
ATOM 1062 O O . TRP A 1 128 ? -13.080 1.216 6.535 1.00 92.31 128 TRP A O 1
ATOM 1072 N N . SER A 1 129 ? -14.057 0.911 8.533 1.00 90.38 129 SER A N 1
ATOM 1073 C CA . SER A 1 129 ? -14.158 -0.537 8.374 1.00 90.38 129 SER A CA 1
ATOM 1074 C C . SER A 1 129 ? -15.095 -0.909 7.226 1.00 90.38 129 SER A C 1
ATOM 1076 O O . SER A 1 129 ? -16.251 -0.498 7.186 1.00 90.38 129 SER A O 1
ATOM 1078 N N . VAL A 1 130 ? -14.607 -1.755 6.319 1.00 93.00 130 VAL A N 1
ATOM 1079 C CA . VAL A 1 130 ? -15.397 -2.314 5.205 1.00 93.00 130 VAL A CA 1
ATOM 1080 C C . VAL A 1 130 ? -15.722 -3.800 5.399 1.00 93.00 130 VAL A C 1
ATOM 1082 O O . VAL A 1 130 ? -16.177 -4.488 4.484 1.00 93.00 130 VAL A O 1
ATOM 1085 N N . LYS A 1 131 ? -15.447 -4.348 6.587 1.00 90.00 131 LYS A N 1
ATOM 1086 C CA . LYS A 1 131 ? -15.579 -5.783 6.852 1.00 90.00 131 LYS A CA 1
ATOM 1087 C C . LYS A 1 131 ? -17.050 -6.203 6.839 1.00 90.00 131 LYS A C 1
ATOM 1089 O O . LYS A 1 131 ? -17.815 -5.819 7.713 1.00 90.00 131 LYS A O 1
ATOM 1094 N N . GLY A 1 132 ? -17.404 -7.078 5.898 1.00 93.50 132 GLY A N 1
ATOM 1095 C CA . GLY A 1 132 ? -18.781 -7.549 5.713 1.00 93.50 132 GLY A CA 1
ATOM 1096 C C . GLY A 1 132 ? -19.618 -6.676 4.774 1.00 93.50 132 GLY A C 1
ATOM 1097 O O . GLY A 1 132 ? -20.774 -7.008 4.528 1.00 93.50 132 GLY A O 1
ATOM 1098 N N . GLU A 1 133 ? -19.030 -5.620 4.213 1.00 94.38 133 GLU A N 1
ATOM 1099 C CA . GLU A 1 133 ? -19.694 -4.700 3.294 1.00 94.38 133 GLU A CA 1
ATOM 1100 C C . GLU A 1 133 ? -19.419 -5.052 1.823 1.00 94.38 133 GLU A C 1
ATOM 1102 O O . GLU A 1 133 ? -18.453 -5.739 1.484 1.00 94.38 133 GLU A O 1
ATOM 1107 N N . SER A 1 134 ? -20.275 -4.560 0.923 1.00 95.56 134 SER A N 1
ATOM 1108 C CA . SER A 1 134 ? -20.015 -4.584 -0.524 1.00 95.56 134 SER A CA 1
ATOM 1109 C C . SER A 1 134 ? -19.296 -3.301 -0.937 1.00 95.56 134 SER A C 1
ATOM 1111 O O . SER A 1 134 ? -19.854 -2.214 -0.799 1.00 95.56 134 SER A O 1
ATOM 1113 N N . VAL A 1 135 ? -18.071 -3.423 -1.453 1.00 92.94 135 VAL A N 1
ATOM 1114 C CA . VAL A 1 135 ? -17.182 -2.282 -1.728 1.00 92.94 135 VAL A CA 1
ATOM 1115 C C . VAL A 1 135 ? -17.035 -2.042 -3.232 1.00 92.94 135 VAL A C 1
ATOM 1117 O O . VAL A 1 135 ? -16.898 -2.985 -4.009 1.00 92.94 135 VAL A O 1
ATOM 1120 N N . LEU A 1 136 ? -17.039 -0.768 -3.631 1.00 91.69 136 LEU A N 1
ATOM 1121 C CA . LEU A 1 136 ? -16.672 -0.304 -4.969 1.00 91.69 136 LEU A CA 1
ATOM 1122 C C . LEU A 1 136 ? -15.629 0.808 -4.835 1.00 91.69 136 LEU A C 1
ATOM 1124 O O . LEU A 1 136 ? -15.912 1.845 -4.236 1.00 91.69 136 LEU A O 1
ATOM 1128 N N . GLU A 1 137 ? -14.458 0.615 -5.433 1.00 86.31 137 GLU A N 1
ATOM 1129 C CA . GLU A 1 137 ? -13.422 1.643 -5.516 1.00 86.31 137 GLU A CA 1
ATOM 1130 C C . GLU A 1 137 ? -13.515 2.388 -6.853 1.00 86.31 137 GLU A C 1
ATOM 1132 O O . GLU A 1 137 ? -13.588 1.786 -7.925 1.00 86.31 137 GLU A O 1
ATOM 1137 N N . LEU A 1 138 ? -13.522 3.721 -6.799 1.00 85.62 138 LEU A N 1
ATOM 1138 C CA . LEU A 1 138 ? -13.512 4.575 -7.983 1.00 85.62 138 LEU A CA 1
ATOM 1139 C C . LEU A 1 138 ? -12.129 5.199 -8.136 1.00 85.62 138 LEU A C 1
ATOM 1141 O O . LEU A 1 138 ? -11.652 5.876 -7.232 1.00 85.62 138 LEU A O 1
ATOM 1145 N N . GLY A 1 139 ? -11.512 5.016 -9.304 1.00 77.81 139 GLY A N 1
ATOM 1146 C CA . GLY A 1 139 ? -10.177 5.556 -9.560 1.00 77.81 139 GLY A CA 1
ATOM 1147 C C . GLY A 1 139 ? -9.048 4.770 -8.890 1.00 77.81 139 GLY A C 1
ATOM 1148 O O . GLY A 1 139 ? -8.026 5.370 -8.579 1.00 77.81 139 GLY A O 1
ATOM 1149 N N . ALA A 1 140 ? -9.200 3.447 -8.745 1.00 71.94 140 ALA A N 1
ATOM 1150 C CA . ALA A 1 140 ? -8.209 2.519 -8.170 1.00 71.94 140 ALA A CA 1
ATOM 1151 C C . ALA A 1 140 ? -6.838 2.497 -8.890 1.00 71.94 140 ALA A C 1
ATOM 1153 O O . ALA A 1 140 ? -5.901 1.812 -8.488 1.00 71.94 140 ALA A O 1
ATOM 1154 N N . GLY A 1 141 ? -6.699 3.243 -9.988 1.00 73.06 141 GLY A N 1
ATOM 1155 C CA . GLY A 1 141 ? -5.486 3.266 -10.788 1.00 73.06 141 GLY A CA 1
ATOM 1156 C C . GLY A 1 141 ? -5.323 1.970 -11.575 1.00 73.06 141 GLY A C 1
ATOM 1157 O O . GLY A 1 141 ? -6.232 1.566 -12.296 1.00 73.06 141 GLY A O 1
ATOM 1158 N N . GLY A 1 142 ? -4.136 1.373 -11.488 1.00 62.75 142 GLY A N 1
ATOM 1159 C CA . GLY A 1 142 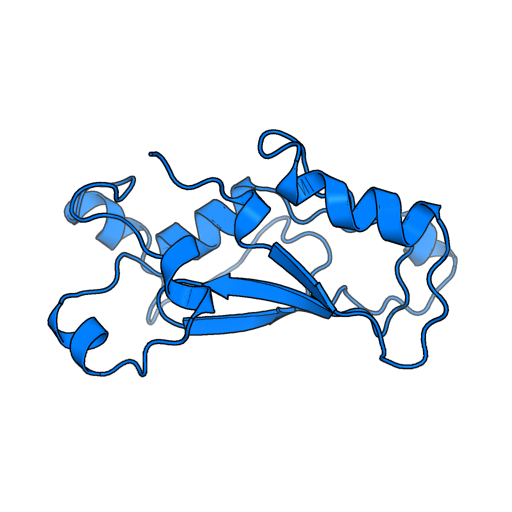? -3.762 0.181 -12.251 1.00 62.75 142 GLY A CA 1
ATOM 1160 C C . GLY A 1 142 ? -3.079 -0.879 -11.398 1.00 62.75 142 GLY A C 1
ATOM 1161 O O . GLY A 1 142 ? -2.109 -1.460 -11.876 1.00 62.75 142 GLY A O 1
ATOM 1162 N N . LEU A 1 143 ? -3.511 -1.047 -10.147 1.00 59.22 143 LEU A N 1
ATOM 1163 C CA . LEU A 1 143 ? -3.189 -2.213 -9.321 1.00 59.22 143 LEU A CA 1
ATOM 1164 C C . LEU A 1 143 ? -4.260 -3.287 -9.557 1.00 59.22 143 LEU A C 1
ATOM 1166 O O . LEU A 1 143 ? -5.436 -2.937 -9.677 1.00 59.22 143 LEU A O 1
ATOM 1170 N N . ASP A 1 144 ? -3.841 -4.547 -9.653 1.00 50.75 144 ASP A N 1
ATOM 1171 C CA . ASP A 1 144 ? -4.699 -5.737 -9.801 1.00 50.75 144 ASP A CA 1
ATOM 1172 C C . ASP A 1 144 ? -4.194 -6.859 -8.878 1.00 50.75 144 ASP A C 1
ATOM 1174 O O . ASP A 1 144 ? -2.950 -6.982 -8.727 1.00 50.75 144 ASP A O 1
#

Secondary structure (DSSP, 8-state):
----GGGGEEEE--TT----HHHHHHHHHHHH-TTS--EE-S--TT-EEEEEETTTEEEEE-B----SHHHHTT--EE--HHHHHHHHHHH-PPPHHHHTTS---GGGGTTPPPTT--SS-HHHHHTT--TTS----SS-TTB-

Mean predicted aligned error: 9.61 Å

Foldseek 3Di:
DQALLLVQKAKDDPPPDDDDPCNVVLRCCCVVPSVDFSFQADDDQRIWIWGQALQPGTDTWGFADDDDPVVNVVARQTPDSVNSVLVNLQVDADDPVSVVVDDDDPVSVRVHDDVPNDPDDPVVSVVSHCVPHDDDDDCPGGID

pLDDT: mean 72.89, std 13.05, range [44.16, 95.56]

Solvent-accessible surface area (backbone atoms only — not comparable to full-atom values): 9313 Å² total; per-residue (Å²): 127,87,82,52,69,40,66,35,53,48,76,47,62,54,92,84,63,83,77,48,74,64,56,54,53,61,69,49,39,29,79,75,41,56,87,48,77,55,80,52,68,90,70,61,92,74,35,32,40,34,37,56,40,79,77,78,41,78,40,84,39,36,66,54,88,68,93,46,80,83,54,57,78,75,60,72,53,60,69,48,66,67,56,55,51,49,52,52,43,42,66,43,83,78,47,74,78,58,55,76,71,54,84,84,51,88,70,50,75,81,57,56,75,58,93,90,62,67,93,60,54,73,78,58,37,61,73,44,51,57,85,94,58,91,84,83,82,82,83,72,76,48,66,92

Nearest PDB structures (foldseek):
  6xja-assembly1_P  TM=5.091E-01  e=3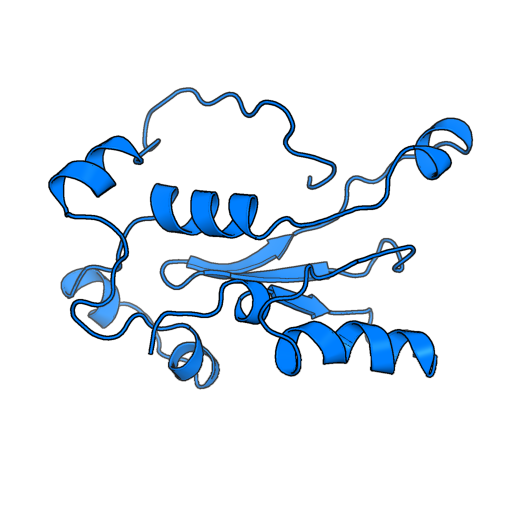.425E+00  Streptococcus pneumoniae R6

Sequence (144 aa):
MPMRLPSLINLRRPADATLTPEDIFGSSLGGIFTDDLQNQHGDNPETLILYQNHRYGELELRTADFNGEEQRRKFAHYLWNAGIMMAELVTGRLRDEEEESFKKTEHDEFTRWENGQWWTSEEEEEKWSVKGESVLELGAGGLD